Protein AF-B5JRK7-F1 (afdb_monomer_lite)

pLDDT: mean 70.93, std 9.07, range [51.19, 83.75]

Foldseek 3Di:
DVVLVVVVVVVLVVLVVVLVVVLVVLLVVLAPDPVCLPDDLVVQLVVLVVSLVVQLVVQLVSLVVQLVVCQVVCVVVVPPDNCVSVVSSVVSSVVSSVSSVVSSVCSSVCVVVD

Sequence (114 aa):
MKISRTVVLLFELFVLANLLLFGFLSAAWMTHDFIAVKLTTTGWWLMAAERFTFNTLLSAILAFIVWLVNRKVFVWLEFPNKNLPSRTAYITFISLVIASAIGAIYFGYFKPYM

Secondary structure (DSSP, 8-state):
-HHHHHHHHHHHHHHHHHHHHHHHHHHHHHHT-GGGGGS-HHHHHHHHHHHHHHHHHHHHHHHHHHHHHHHHHHHHTT-S-TTHHHHHHHHHHHHHHHHHHHHHHHHHHHGGG-

Structure (mmCIF, N/CA/C/O backbone):
data_AF-B5JRK7-F1
#
_entry.id   AF-B5JRK7-F1
#
loop_
_atom_site.group_PDB
_atom_site.id
_atom_site.type_symbol
_atom_site.label_atom_id
_atom_site.label_alt_id
_atom_site.label_comp_id
_atom_site.label_asym_id
_atom_site.label_entity_id
_atom_site.label_seq_id
_atom_site.pdbx_PDB_ins_code
_atom_site.Cartn_x
_atom_site.Cartn_y
_atom_site.Cartn_z
_atom_site.occupancy
_atom_site.B_iso_or_equiv
_atom_site.auth_seq_id
_atom_site.auth_comp_id
_atom_site.auth_asym_id
_atom_site.auth_atom_id
_atom_site.pdbx_PDB_model_num
ATOM 1 N N . MET A 1 1 ? -8.171 -4.749 30.915 1.00 51.19 1 MET A N 1
ATOM 2 C CA . MET A 1 1 ? -7.236 -3.869 30.165 1.00 51.19 1 MET A CA 1
ATOM 3 C C . MET A 1 1 ? -6.140 -4.605 29.380 1.00 51.19 1 MET A C 1
ATOM 5 O O . MET A 1 1 ? -5.842 -4.160 28.281 1.00 51.19 1 MET A O 1
ATOM 9 N N . LYS A 1 2 ? -5.521 -5.696 29.876 1.00 55.16 2 LYS A N 1
ATOM 10 C CA . LYS A 1 2 ? -4.446 -6.402 29.132 1.00 55.16 2 LYS A CA 1
ATOM 11 C C . LYS A 1 2 ? -4.940 -7.152 27.880 1.00 55.16 2 LYS A C 1
ATOM 13 O O . LYS A 1 2 ? -4.324 -7.030 26.832 1.00 55.16 2 LYS A O 1
ATOM 18 N N . ILE A 1 3 ? -6.086 -7.830 27.970 1.00 57.09 3 ILE A N 1
ATOM 19 C CA . ILE A 1 3 ? -6.654 -8.646 26.877 1.00 57.09 3 ILE A CA 1
ATOM 20 C C . ILE A 1 3 ? -6.996 -7.795 25.643 1.00 57.09 3 ILE A C 1
ATOM 22 O O . ILE A 1 3 ? -6.630 -8.152 24.530 1.00 57.09 3 ILE A O 1
ATOM 26 N N . SER A 1 4 ? -7.598 -6.617 25.832 1.00 60.00 4 SER A N 1
ATOM 27 C CA . SER A 1 4 ? -7.944 -5.701 24.735 1.00 60.00 4 SER A CA 1
ATOM 28 C C . SER A 1 4 ? -6.711 -5.206 23.968 1.00 60.00 4 SER A C 1
ATOM 30 O O . SER A 1 4 ? -6.766 -5.058 22.754 1.00 60.00 4 SER A O 1
ATOM 32 N N . ARG A 1 5 ? -5.574 -5.002 24.652 1.00 61.31 5 ARG A N 1
ATOM 33 C CA . ARG A 1 5 ? -4.304 -4.640 23.998 1.00 61.31 5 ARG A CA 1
ATOM 34 C C . ARG A 1 5 ? -3.741 -5.789 23.165 1.00 61.31 5 ARG A C 1
ATOM 36 O O . ARG A 1 5 ? -3.255 -5.543 22.070 1.00 61.31 5 ARG A O 1
ATOM 43 N N . THR A 1 6 ? -3.837 -7.025 23.654 1.00 67.88 6 THR A N 1
ATOM 44 C CA . THR A 1 6 ? -3.400 -8.219 22.916 1.00 67.88 6 THR A CA 1
ATOM 45 C C . THR A 1 6 ? -4.238 -8.447 21.659 1.00 67.88 6 THR A C 1
ATOM 47 O O . THR A 1 6 ? -3.683 -8.750 20.609 1.00 67.88 6 THR A O 1
ATOM 50 N N . VAL A 1 7 ? -5.557 -8.243 21.737 1.00 62.12 7 VAL A N 1
ATOM 51 C CA . VAL A 1 7 ? -6.456 -8.362 20.576 1.00 62.12 7 VAL A CA 1
ATOM 52 C C . VAL A 1 7 ? -6.150 -7.295 19.523 1.00 62.12 7 VAL A C 1
ATOM 54 O O . VAL A 1 7 ? -6.102 -7.615 18.340 1.00 62.12 7 VAL A O 1
ATOM 57 N N . VAL A 1 8 ? -5.874 -6.052 19.934 1.00 65.94 8 VAL A N 1
ATOM 58 C CA . VAL A 1 8 ? -5.459 -4.983 19.007 1.00 65.94 8 VAL A CA 1
ATOM 59 C C . VAL A 1 8 ? -4.128 -5.314 18.336 1.00 65.94 8 VAL A C 1
ATOM 61 O O . VAL A 1 8 ? -4.025 -5.189 17.123 1.00 65.94 8 VAL A O 1
ATOM 64 N N . LEU A 1 9 ? -3.145 -5.809 19.091 1.00 68.56 9 LEU A N 1
ATOM 65 C CA . LEU A 1 9 ? -1.854 -6.240 18.543 1.00 68.56 9 LEU A CA 1
ATOM 66 C C . LEU A 1 9 ? -2.005 -7.369 17.520 1.00 68.56 9 LEU A C 1
ATOM 68 O O . LEU A 1 9 ? -1.377 -7.323 16.469 1.00 68.56 9 LEU A O 1
ATOM 72 N N . LEU A 1 10 ? -2.850 -8.364 17.805 1.00 65.75 10 LEU A N 1
ATOM 73 C CA . LEU A 1 10 ? -3.147 -9.458 16.876 1.00 65.75 10 LEU A CA 1
ATOM 74 C C . LEU A 1 10 ? -3.852 -8.958 15.615 1.00 65.75 10 LEU A C 1
ATOM 76 O O . LEU A 1 10 ? -3.550 -9.429 14.522 1.00 65.75 10 LEU A O 1
ATOM 80 N N . PHE A 1 11 ? -4.760 -7.993 15.755 1.00 66.25 11 PHE A N 1
ATOM 81 C CA . PHE A 1 11 ? -5.449 -7.389 14.622 1.00 66.25 11 PHE A CA 1
ATOM 82 C C . PHE A 1 11 ? -4.494 -6.555 13.758 1.00 66.25 11 PHE A C 1
ATOM 84 O O . PHE A 1 11 ? -4.489 -6.703 12.540 1.00 66.25 11 PHE A O 1
ATOM 91 N N . GLU A 1 12 ? -3.629 -5.741 14.368 1.00 64.12 12 GLU A N 1
ATOM 92 C CA . GLU A 1 12 ? -2.578 -5.000 13.661 1.00 64.12 12 GLU A CA 1
ATOM 93 C C . GLU A 1 12 ? -1.596 -5.946 12.959 1.00 64.12 12 GLU A C 1
ATOM 95 O O . GLU A 1 12 ? -1.283 -5.721 11.794 1.00 64.12 12 GLU A O 1
ATOM 100 N N . LEU A 1 13 ? -1.173 -7.038 13.608 1.00 67.31 13 LEU A N 1
ATOM 101 C CA . LEU A 1 13 ? -0.325 -8.077 13.008 1.00 67.31 13 LEU A CA 1
ATOM 102 C C . LEU A 1 13 ? -1.006 -8.778 11.834 1.00 67.31 13 LEU A C 1
ATOM 104 O O . LEU A 1 13 ? -0.368 -9.012 10.812 1.00 67.31 13 LEU A O 1
ATOM 108 N N . PHE A 1 14 ? -2.294 -9.095 11.955 1.00 62.19 14 PHE A N 1
ATOM 109 C CA . PHE A 1 14 ? -3.065 -9.706 10.878 1.00 62.19 14 PHE A CA 1
ATOM 110 C C . PHE A 1 14 ? -3.199 -8.760 9.679 1.00 62.19 14 PHE A C 1
ATOM 112 O O . PHE A 1 14 ? -2.998 -9.174 8.537 1.00 62.19 14 PHE A O 1
ATOM 119 N N . VAL A 1 15 ? -3.478 -7.477 9.928 1.00 66.38 15 VAL A N 1
ATOM 120 C CA . VAL A 1 15 ? -3.508 -6.442 8.887 1.00 66.38 15 VAL A CA 1
ATOM 121 C C . VAL A 1 15 ? -2.125 -6.299 8.247 1.00 66.38 15 VAL A C 1
ATOM 123 O O . VAL A 1 15 ? -2.020 -6.329 7.026 1.00 66.38 15 VAL A O 1
ATOM 126 N N . LEU A 1 16 ? -1.053 -6.245 9.040 1.00 66.56 16 LEU A N 1
ATOM 127 C CA . LEU A 1 16 ? 0.323 -6.153 8.548 1.00 66.56 16 LEU A CA 1
ATOM 128 C C . LEU A 1 16 ? 0.720 -7.370 7.696 1.00 66.56 16 LEU A C 1
ATOM 130 O O . LEU A 1 16 ? 1.329 -7.207 6.643 1.00 66.56 16 LEU A O 1
ATOM 134 N N . ALA A 1 17 ? 0.332 -8.580 8.107 1.00 60.62 17 ALA A N 1
ATOM 135 C CA . ALA A 1 17 ? 0.586 -9.814 7.367 1.00 60.62 17 ALA A CA 1
ATOM 136 C C . ALA A 1 17 ? -0.154 -9.843 6.022 1.00 60.62 17 ALA A C 1
ATOM 138 O O . ALA A 1 17 ? 0.431 -10.218 5.008 1.00 60.62 17 ALA A O 1
ATOM 139 N N . ASN A 1 18 ? -1.409 -9.384 5.981 1.00 57.94 18 ASN A N 1
ATOM 140 C CA . ASN A 1 18 ? -2.159 -9.260 4.729 1.00 57.94 18 ASN A CA 1
ATOM 141 C C . ASN A 1 18 ? -1.571 -8.181 3.811 1.00 57.94 18 ASN A C 1
ATOM 143 O O . ASN A 1 18 ? -1.545 -8.363 2.598 1.00 57.94 18 ASN A O 1
ATOM 147 N N . LEU A 1 19 ? -1.060 -7.083 4.371 1.00 61.38 19 LEU A N 1
ATOM 148 C CA . LEU A 1 19 ? -0.392 -6.024 3.610 1.00 61.38 19 LEU A CA 1
ATOM 149 C C . LEU A 1 19 ? 0.946 -6.491 3.029 1.00 61.38 19 LEU A C 1
ATOM 151 O O . LEU A 1 19 ? 1.250 -6.178 1.882 1.00 61.38 19 LEU A O 1
ATOM 155 N N . LEU A 1 20 ? 1.719 -7.275 3.786 1.00 63.09 20 LEU A N 1
ATOM 156 C CA . LEU A 1 20 ? 2.935 -7.928 3.296 1.00 63.09 20 LEU A CA 1
ATOM 157 C C . LEU A 1 20 ? 2.619 -8.947 2.198 1.00 63.09 20 LEU A C 1
ATOM 159 O O . LEU A 1 20 ? 3.321 -8.983 1.193 1.00 63.09 20 LEU A O 1
ATOM 163 N N . LEU A 1 21 ? 1.545 -9.727 2.354 1.00 61.47 21 LEU A N 1
ATOM 164 C CA . LEU A 1 21 ? 1.075 -10.661 1.331 1.00 61.47 21 LEU A CA 1
ATOM 165 C C . LEU A 1 21 ? 0.645 -9.920 0.058 1.00 61.47 21 LEU A C 1
ATOM 167 O O . LEU A 1 21 ? 1.016 -10.329 -1.036 1.00 61.47 21 LEU A O 1
ATOM 171 N N . PHE A 1 22 ? -0.082 -8.808 0.186 1.00 63.69 22 PHE A N 1
ATOM 172 C CA . PHE A 1 22 ? -0.455 -7.968 -0.953 1.00 63.69 22 PHE A CA 1
ATOM 173 C C . PHE A 1 22 ? 0.770 -7.350 -1.624 1.00 63.69 22 PHE A C 1
ATOM 175 O O . PHE A 1 22 ? 0.887 -7.420 -2.841 1.00 63.69 22 PHE A O 1
ATOM 182 N N . GLY A 1 23 ? 1.718 -6.818 -0.848 1.00 60.31 23 GLY A N 1
ATOM 183 C CA . GLY A 1 23 ? 2.989 -6.318 -1.369 1.00 60.31 23 GLY A CA 1
ATOM 184 C C . GLY A 1 23 ? 3.778 -7.400 -2.109 1.00 60.31 23 GLY A C 1
ATOM 185 O O . GLY A 1 23 ? 4.284 -7.151 -3.201 1.00 60.31 23 GLY A O 1
ATOM 186 N N . PHE A 1 24 ? 3.823 -8.618 -1.564 1.00 62.72 24 PHE A N 1
ATOM 187 C CA . PHE A 1 24 ? 4.451 -9.775 -2.198 1.00 62.72 24 PHE A CA 1
ATOM 188 C C . PHE A 1 24 ? 3.749 -10.179 -3.498 1.00 62.72 24 PHE A C 1
ATOM 190 O O . PHE A 1 24 ? 4.415 -10.355 -4.511 1.00 62.72 24 PHE A O 1
ATOM 197 N N . LEU A 1 25 ? 2.418 -10.278 -3.508 1.00 60.97 25 LEU A N 1
ATOM 198 C CA . LEU A 1 25 ? 1.641 -10.625 -4.703 1.00 60.97 25 LEU A CA 1
ATOM 199 C C . LEU A 1 25 ? 1.772 -9.554 -5.792 1.00 60.97 25 LEU A C 1
ATOM 201 O O . LEU A 1 25 ? 1.953 -9.882 -6.962 1.00 60.97 25 LEU A O 1
ATOM 205 N N . SER A 1 26 ? 1.766 -8.281 -5.404 1.00 57.06 26 SER A N 1
ATOM 206 C CA . SER A 1 26 ? 2.013 -7.150 -6.296 1.00 57.06 26 SER A CA 1
ATOM 207 C C . SER A 1 26 ? 3.432 -7.159 -6.878 1.00 57.06 26 SER A C 1
ATOM 209 O O . SER A 1 26 ? 3.605 -6.882 -8.064 1.00 57.06 26 SER A O 1
ATOM 211 N N . ALA A 1 27 ? 4.449 -7.504 -6.080 1.00 57.50 27 ALA A N 1
ATOM 212 C CA . ALA A 1 27 ? 5.832 -7.634 -6.541 1.00 57.50 27 ALA A CA 1
ATOM 213 C C . ALA A 1 27 ? 6.043 -8.879 -7.426 1.00 57.50 27 ALA A C 1
ATOM 215 O O . ALA A 1 27 ? 6.732 -8.806 -8.440 1.00 57.50 27 ALA A O 1
ATOM 216 N N . ALA A 1 28 ? 5.405 -10.005 -7.102 1.00 60.22 28 ALA A N 1
ATOM 217 C CA . ALA A 1 28 ? 5.442 -11.224 -7.910 1.00 60.22 28 ALA A CA 1
ATOM 218 C C . ALA A 1 28 ? 4.741 -11.034 -9.267 1.00 60.22 28 ALA A C 1
ATOM 220 O O . ALA A 1 28 ? 5.213 -11.513 -10.299 1.00 60.22 28 ALA A O 1
ATOM 221 N N . TRP A 1 29 ? 3.643 -10.273 -9.296 1.00 59.97 29 TRP A N 1
ATOM 222 C CA . TRP A 1 29 ? 2.990 -9.873 -10.544 1.00 59.97 29 TRP A CA 1
ATOM 223 C C . TRP A 1 29 ? 3.877 -8.944 -11.387 1.00 59.97 29 TRP A C 1
ATOM 225 O O . TRP A 1 29 ? 3.828 -8.969 -12.617 1.00 59.97 29 TRP A O 1
ATOM 235 N N . MET A 1 30 ? 4.757 -8.166 -10.744 1.00 57.38 30 MET A N 1
ATOM 236 C CA . MET A 1 30 ? 5.775 -7.396 -11.449 1.00 57.38 30 MET A CA 1
ATOM 237 C C . MET A 1 30 ? 6.825 -8.302 -12.110 1.00 57.38 30 MET A C 1
ATOM 239 O O . MET A 1 30 ? 7.126 -8.096 -13.280 1.00 57.38 30 MET A O 1
ATOM 243 N N . THR A 1 31 ? 7.361 -9.319 -11.433 1.00 55.47 31 THR A N 1
ATOM 244 C CA . THR A 1 31 ? 8.510 -10.099 -11.935 1.00 55.47 31 THR A CA 1
ATOM 245 C C . THR A 1 31 ? 8.189 -11.065 -13.079 1.00 55.47 31 THR A C 1
ATOM 247 O O . THR A 1 31 ? 9.013 -11.217 -13.978 1.00 55.47 31 THR A O 1
ATOM 250 N N . HIS A 1 32 ? 7.001 -11.675 -13.116 1.00 56.81 32 HIS A N 1
ATOM 251 C CA . HIS A 1 32 ? 6.701 -12.788 -14.037 1.00 56.81 32 HIS A CA 1
ATOM 252 C C . HIS A 1 32 ? 6.145 -12.403 -15.419 1.00 56.81 32 HIS A C 1
ATOM 254 O O . HIS A 1 32 ? 5.627 -13.259 -16.136 1.00 56.81 32 HIS A O 1
ATOM 260 N N . ASP A 1 33 ? 6.248 -11.138 -15.829 1.00 55.66 33 ASP A N 1
ATOM 261 C CA . ASP A 1 33 ? 5.640 -10.713 -17.090 1.00 55.66 33 ASP A CA 1
ATOM 262 C C . ASP A 1 33 ? 6.541 -10.953 -18.316 1.00 55.66 33 ASP A C 1
ATOM 264 O O . ASP A 1 33 ? 7.545 -10.251 -18.518 1.00 55.66 33 ASP A O 1
ATOM 268 N N . PHE A 1 34 ? 6.148 -11.938 -19.134 1.00 55.94 34 PHE A N 1
ATOM 269 C CA . PHE A 1 34 ? 6.770 -12.328 -20.406 1.00 55.94 34 PHE A CA 1
ATOM 270 C C . PHE A 1 34 ? 6.665 -11.243 -21.491 1.00 55.94 34 PHE A C 1
ATOM 272 O O . PHE A 1 34 ? 7.449 -11.248 -22.441 1.00 55.94 34 PHE A O 1
ATOM 279 N N . ILE A 1 35 ? 5.730 -10.293 -21.365 1.00 55.91 35 ILE A N 1
ATOM 280 C CA . ILE A 1 35 ? 5.530 -9.214 -22.349 1.00 55.91 35 ILE A CA 1
ATOM 281 C C . ILE A 1 35 ? 6.727 -8.258 -22.365 1.00 55.91 35 ILE A C 1
ATOM 283 O O . ILE A 1 35 ? 7.139 -7.759 -23.413 1.00 55.91 35 ILE A O 1
ATOM 287 N N . ALA A 1 36 ? 7.340 -8.049 -21.204 1.00 53.94 36 ALA A N 1
ATOM 288 C CA . ALA A 1 36 ? 8.452 -7.129 -21.057 1.00 53.94 36 ALA A CA 1
ATOM 289 C C . ALA A 1 36 ? 9.737 -7.608 -21.746 1.00 53.94 36 ALA A C 1
ATOM 291 O O . ALA A 1 36 ? 10.510 -6.769 -22.175 1.00 53.94 36 ALA A O 1
ATOM 292 N N . VAL A 1 37 ? 9.935 -8.907 -21.983 1.00 59.84 37 VAL A N 1
ATOM 293 C CA . VAL A 1 37 ? 11.120 -9.418 -22.709 1.00 59.84 37 VAL A CA 1
ATOM 294 C C . VAL A 1 37 ? 11.234 -8.831 -24.128 1.00 59.84 37 VAL A C 1
ATOM 296 O O . VAL A 1 37 ? 12.323 -8.742 -24.684 1.00 59.84 37 VAL A O 1
ATOM 299 N N . LYS A 1 38 ? 10.117 -8.385 -24.721 1.00 62.78 38 LYS A N 1
ATOM 300 C CA . LYS A 1 38 ? 10.068 -7.834 -26.088 1.00 62.78 38 LYS A CA 1
ATOM 301 C C . LYS A 1 38 ? 10.124 -6.306 -26.164 1.00 62.78 38 LYS A C 1
ATOM 303 O O . LYS A 1 38 ? 10.069 -5.756 -27.261 1.00 62.78 38 LYS A O 1
ATOM 308 N N . LEU A 1 39 ? 10.164 -5.617 -25.026 1.00 65.81 39 LEU A N 1
ATOM 309 C CA . LEU A 1 39 ? 10.098 -4.155 -24.977 1.00 65.81 39 LEU A CA 1
ATOM 310 C C . LEU A 1 39 ? 11.495 -3.521 -24.985 1.00 65.81 39 LEU A C 1
ATOM 312 O O . LEU A 1 39 ? 12.486 -4.155 -24.641 1.00 65.81 39 LEU A O 1
ATOM 316 N N . THR A 1 40 ? 11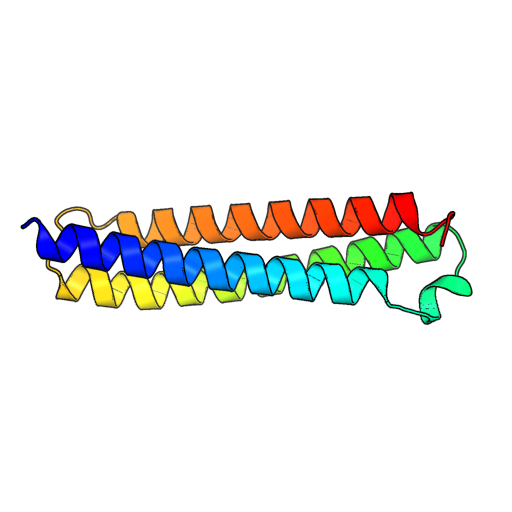.581 -2.264 -25.412 1.00 73.50 40 THR A N 1
ATOM 317 C CA . THR A 1 40 ? 12.800 -1.458 -25.272 1.00 73.50 40 THR A CA 1
ATOM 318 C C . THR A 1 40 ? 13.008 -1.080 -23.803 1.00 73.50 40 THR A C 1
ATOM 320 O O . THR A 1 40 ? 12.064 -1.096 -23.011 1.00 73.50 40 THR A O 1
ATOM 323 N N . THR A 1 41 ? 14.222 -0.671 -23.426 1.00 71.56 41 THR A N 1
ATOM 324 C CA . THR A 1 41 ? 14.549 -0.214 -22.060 1.00 71.56 41 THR A CA 1
ATOM 325 C C . THR A 1 41 ? 13.577 0.847 -21.542 1.00 71.56 41 THR A C 1
ATOM 327 O O . THR A 1 41 ? 13.121 0.764 -20.404 1.00 71.56 41 THR A O 1
ATOM 330 N N . THR A 1 42 ? 13.183 1.807 -22.380 1.00 76.06 42 THR A N 1
ATOM 331 C CA . THR A 1 42 ? 12.154 2.808 -22.053 1.00 76.06 42 THR A CA 1
ATOM 332 C C . THR A 1 42 ? 10.775 2.193 -21.800 1.00 76.06 42 THR A C 1
ATOM 334 O O . THR A 1 42 ? 10.070 2.642 -20.900 1.00 76.06 42 THR A O 1
ATOM 337 N N . GLY A 1 43 ? 10.396 1.145 -22.534 1.00 71.31 43 GLY A N 1
ATOM 338 C CA . GLY A 1 43 ? 9.132 0.430 -22.336 1.00 71.31 43 GLY A CA 1
ATOM 339 C C . GLY A 1 43 ? 9.061 -0.325 -21.004 1.00 71.31 43 GLY A C 1
ATOM 340 O O . GLY A 1 43 ? 7.997 -0.396 -20.392 1.00 71.31 43 GLY A O 1
ATOM 341 N N . TRP A 1 44 ? 10.190 -0.839 -20.506 1.00 72.88 44 TRP A N 1
ATOM 342 C CA . TRP A 1 44 ? 10.250 -1.505 -19.197 1.00 72.88 44 TRP A CA 1
ATOM 343 C C . TRP A 1 44 ? 10.039 -0.520 -18.053 1.00 72.88 44 TRP A C 1
ATOM 345 O O . TRP A 1 44 ? 9.249 -0.792 -17.151 1.00 72.88 44 TRP A O 1
ATOM 355 N N . TRP A 1 45 ? 10.689 0.644 -18.117 1.00 74.69 45 TRP A N 1
ATOM 356 C CA . TRP A 1 45 ? 10.502 1.708 -17.130 1.00 74.69 45 TRP A CA 1
ATOM 357 C C . TRP A 1 45 ? 9.082 2.278 -17.150 1.00 74.69 45 TRP A C 1
ATOM 359 O O . TRP A 1 45 ? 8.525 2.544 -16.086 1.00 74.69 45 TRP A O 1
ATOM 369 N N . LEU A 1 46 ? 8.467 2.398 -18.331 1.00 80.00 46 LEU A N 1
ATOM 370 C CA . LEU A 1 46 ? 7.076 2.835 -18.450 1.00 80.00 46 LEU A CA 1
ATOM 371 C C . LEU A 1 46 ? 6.113 1.842 -17.779 1.00 80.00 46 LEU A C 1
ATOM 373 O O . LEU A 1 46 ? 5.295 2.246 -16.959 1.00 80.00 46 LEU A O 1
ATOM 377 N N . MET A 1 47 ? 6.261 0.540 -18.036 1.00 75.88 47 MET A N 1
ATOM 378 C CA . MET A 1 47 ? 5.450 -0.480 -17.357 1.00 75.88 47 MET A CA 1
ATOM 379 C C . MET A 1 47 ? 5.706 -0.533 -15.849 1.00 75.88 47 MET A C 1
ATOM 381 O O . MET A 1 47 ? 4.777 -0.775 -15.079 1.00 75.88 47 MET A O 1
ATOM 385 N N . ALA A 1 48 ? 6.947 -0.314 -15.403 1.00 75.00 48 ALA A N 1
ATOM 386 C CA . ALA A 1 48 ? 7.257 -0.209 -13.980 1.00 75.00 48 ALA A CA 1
ATOM 387 C C . ALA A 1 48 ? 6.474 0.948 -13.337 1.00 75.00 48 ALA A C 1
ATOM 389 O O . ALA A 1 48 ? 5.889 0.778 -12.266 1.00 75.00 48 ALA A O 1
ATOM 390 N N . ALA A 1 49 ? 6.422 2.096 -14.022 1.00 77.81 49 ALA A N 1
ATOM 391 C CA . ALA A 1 49 ? 5.677 3.270 -13.590 1.00 77.81 49 ALA A CA 1
ATOM 392 C C . ALA A 1 49 ? 4.161 3.021 -13.567 1.00 77.81 49 ALA A C 1
ATOM 394 O O . ALA A 1 49 ? 3.531 3.293 -12.550 1.00 77.81 49 ALA A O 1
ATOM 395 N N . GLU A 1 50 ? 3.577 2.433 -14.614 1.00 79.12 50 GLU A N 1
ATOM 396 C CA . GLU A 1 50 ? 2.145 2.090 -14.650 1.00 79.12 50 GLU A CA 1
ATOM 397 C C . GLU A 1 50 ? 1.745 1.174 -13.488 1.00 79.12 50 GLU A C 1
ATOM 399 O O . GLU A 1 50 ? 0.746 1.406 -12.802 1.00 79.12 50 GLU A O 1
ATOM 404 N N . ARG A 1 51 ? 2.562 0.152 -13.216 1.00 75.50 51 ARG A N 1
ATOM 405 C CA . ARG A 1 51 ? 2.325 -0.789 -12.114 1.00 75.50 51 ARG A CA 1
ATOM 406 C C . ARG A 1 51 ? 2.499 -0.130 -10.754 1.00 75.50 51 ARG A C 1
ATOM 408 O O . ARG A 1 51 ? 1.737 -0.432 -9.837 1.00 75.50 51 ARG A O 1
ATOM 415 N N . PHE A 1 52 ? 3.462 0.780 -10.617 1.00 80.62 52 PHE A N 1
ATOM 416 C CA . PHE A 1 52 ? 3.604 1.600 -9.418 1.00 80.62 52 PHE A CA 1
ATOM 417 C C . PHE A 1 52 ? 2.364 2.474 -9.192 1.00 80.62 52 PHE A C 1
ATOM 419 O O . PHE A 1 52 ? 1.828 2.501 -8.084 1.00 80.62 52 PHE A O 1
ATOM 426 N N . THR A 1 53 ? 1.861 3.143 -10.232 1.00 80.75 53 THR A N 1
ATOM 427 C CA . THR A 1 53 ? 0.647 3.963 -10.153 1.00 80.75 53 THR A CA 1
ATOM 428 C C . THR A 1 53 ? -0.569 3.123 -9.768 1.00 80.75 53 THR A C 1
ATOM 430 O O . THR A 1 53 ? -1.305 3.506 -8.858 1.00 80.75 53 THR A O 1
ATOM 433 N N . PHE A 1 54 ? -0.753 1.953 -10.387 1.00 81.75 54 PHE A N 1
ATOM 434 C CA . PHE A 1 54 ? -1.840 1.032 -10.051 1.00 81.75 54 PHE A CA 1
ATOM 435 C C . PHE A 1 54 ? -1.772 0.570 -8.590 1.00 81.75 54 PHE A C 1
ATOM 437 O O . PHE A 1 54 ? -2.753 0.691 -7.855 1.00 81.75 54 PHE A O 1
ATOM 444 N N . ASN A 1 55 ? -0.605 0.109 -8.132 1.00 75.62 55 ASN A N 1
ATOM 445 C CA . ASN A 1 55 ? -0.416 -0.300 -6.740 1.00 75.62 55 ASN A CA 1
ATOM 446 C C . ASN A 1 55 ? -0.607 0.859 -5.764 1.00 75.62 55 ASN A C 1
ATOM 448 O O . ASN A 1 55 ? -1.137 0.652 -4.678 1.00 75.62 55 ASN A O 1
ATOM 452 N N . THR A 1 56 ? -0.197 2.075 -6.119 1.00 81.62 56 THR A N 1
ATOM 453 C CA . THR A 1 56 ? -0.400 3.264 -5.279 1.00 81.62 56 THR A CA 1
ATOM 454 C C . THR A 1 56 ? -1.889 3.556 -5.118 1.00 81.62 56 THR A C 1
ATOM 456 O O . THR A 1 56 ? -2.357 3.812 -4.007 1.00 81.62 56 THR A O 1
ATOM 459 N N . LEU A 1 57 ? -2.659 3.440 -6.203 1.00 83.56 57 LEU A N 1
ATOM 460 C CA . LEU A 1 57 ? -4.110 3.597 -6.175 1.00 83.56 57 LEU A CA 1
ATOM 461 C C . LEU A 1 57 ? -4.775 2.501 -5.328 1.00 83.56 57 LEU A C 1
ATOM 463 O O . LEU A 1 57 ? -5.606 2.790 -4.467 1.00 83.56 57 LEU A O 1
ATOM 467 N N . LEU A 1 58 ? -4.347 1.248 -5.506 1.00 79.00 58 LEU A N 1
ATOM 468 C CA . LEU A 1 58 ? -4.800 0.117 -4.698 1.00 79.00 58 LEU A CA 1
ATOM 469 C C . LEU A 1 58 ? -4.459 0.309 -3.213 1.00 79.00 58 LEU A C 1
ATOM 471 O O . LEU A 1 58 ? -5.283 0.035 -2.343 1.00 79.00 58 LEU A O 1
ATOM 475 N N . SER A 1 59 ? -3.279 0.850 -2.918 1.00 79.75 59 SER A N 1
ATOM 476 C CA . SER A 1 59 ? -2.829 1.155 -1.559 1.00 79.75 59 SER A CA 1
ATOM 477 C C . SER A 1 59 ? -3.713 2.200 -0.892 1.00 79.75 59 SER A C 1
ATOM 479 O O . SER A 1 59 ? -4.035 2.061 0.287 1.00 79.75 59 SER A O 1
ATOM 481 N N . ALA A 1 60 ? -4.148 3.220 -1.637 1.00 83.25 60 ALA A N 1
ATOM 482 C CA . ALA A 1 60 ? -5.093 4.217 -1.142 1.00 83.25 60 ALA A CA 1
ATOM 483 C C . ALA A 1 60 ? -6.448 3.579 -0.789 1.00 83.25 60 ALA A C 1
ATOM 485 O O . ALA A 1 60 ? -7.000 3.856 0.277 1.00 83.25 60 ALA A O 1
ATOM 486 N N . ILE A 1 61 ? -6.952 2.677 -1.640 1.00 83.50 61 ILE A N 1
ATOM 487 C CA . ILE A 1 61 ? -8.205 1.944 -1.397 1.00 83.50 61 ILE A CA 1
ATOM 488 C C . ILE A 1 61 ? -8.082 1.063 -0.147 1.00 83.50 61 ILE A C 1
ATOM 490 O O . ILE A 1 61 ? -8.943 1.109 0.731 1.00 83.50 61 ILE A O 1
ATOM 494 N N . LEU A 1 62 ? -6.996 0.298 -0.026 1.00 79.38 62 LEU A N 1
ATOM 495 C CA . LEU A 1 62 ? -6.754 -0.566 1.131 1.00 79.38 62 LEU A CA 1
ATOM 496 C C . LEU A 1 62 ? -6.605 0.243 2.423 1.00 79.38 62 LEU A C 1
ATOM 498 O O . LEU A 1 62 ? -7.214 -0.103 3.433 1.00 79.38 62 LEU A O 1
ATOM 502 N N . ALA A 1 63 ? -5.866 1.353 2.394 1.00 80.25 63 ALA A N 1
ATOM 503 C CA . ALA A 1 63 ? -5.736 2.250 3.538 1.00 80.25 63 ALA A CA 1
ATOM 504 C C . ALA A 1 63 ? -7.088 2.845 3.964 1.00 80.25 63 ALA A C 1
ATOM 506 O 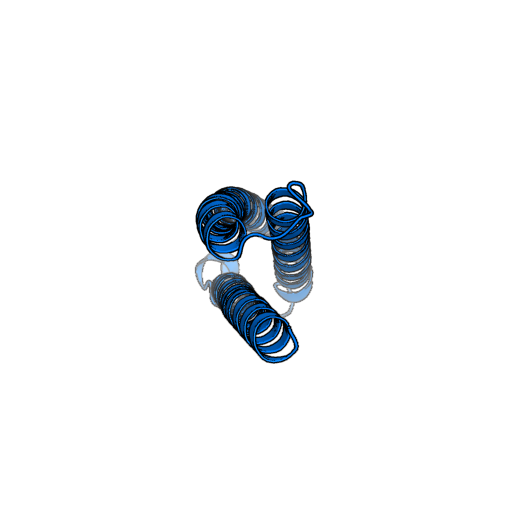O . ALA A 1 63 ? -7.377 2.937 5.158 1.00 80.25 63 ALA A O 1
ATOM 507 N N . PHE A 1 64 ? -7.948 3.193 3.005 1.00 82.44 64 PHE A N 1
ATOM 508 C CA . PHE A 1 64 ? -9.301 3.663 3.289 1.00 82.44 64 PHE A CA 1
ATOM 509 C C . PHE A 1 64 ? -10.173 2.578 3.941 1.00 82.44 64 PHE A C 1
ATOM 511 O O . PHE A 1 64 ? -10.880 2.851 4.912 1.00 82.44 64 PHE A O 1
ATOM 518 N N . ILE A 1 65 ? -10.083 1.330 3.472 1.00 79.62 65 ILE A N 1
ATOM 519 C CA . ILE A 1 65 ? -10.772 0.191 4.097 1.00 79.62 65 ILE A CA 1
ATOM 520 C C . ILE A 1 65 ? -10.264 -0.021 5.529 1.00 79.62 65 ILE A C 1
ATOM 522 O O . ILE A 1 65 ? -11.070 -0.140 6.453 1.00 79.62 65 ILE A O 1
ATOM 526 N N . VAL A 1 66 ? -8.943 -0.002 5.735 1.00 77.75 66 VAL A N 1
ATOM 527 C CA . VAL A 1 66 ? -8.323 -0.106 7.066 1.00 77.75 66 VAL A CA 1
ATOM 528 C C . VAL A 1 66 ? -8.823 1.006 7.983 1.00 77.75 66 VAL A C 1
ATOM 530 O O . VAL A 1 66 ? -9.192 0.731 9.122 1.00 77.75 66 VAL A O 1
ATOM 533 N N . TRP A 1 67 ? -8.933 2.241 7.489 1.00 83.75 67 TRP A N 1
ATOM 534 C CA . TRP A 1 67 ? -9.507 3.347 8.252 1.00 83.75 67 TRP A CA 1
ATOM 535 C C . TRP A 1 67 ? -10.954 3.077 8.684 1.00 83.75 67 TRP A C 1
ATOM 537 O O . TRP A 1 67 ? -11.284 3.258 9.858 1.00 83.75 67 TRP A O 1
ATOM 547 N N . LEU A 1 68 ? -11.816 2.622 7.765 1.00 80.69 68 LEU A N 1
ATOM 548 C CA . LEU A 1 68 ? -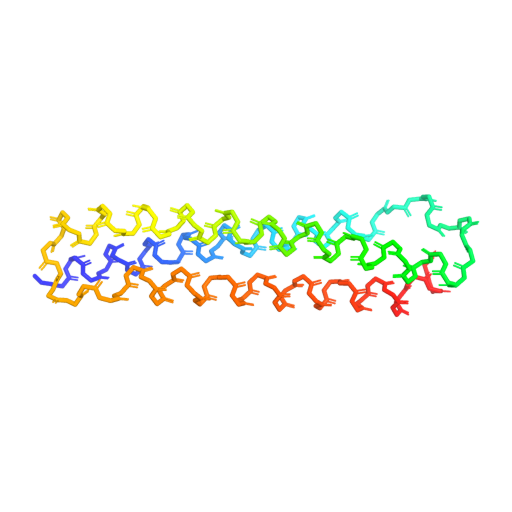13.223 2.323 8.057 1.00 80.69 68 LEU A CA 1
ATOM 549 C C . LEU A 1 68 ? -13.372 1.213 9.102 1.00 80.69 68 LEU A C 1
ATOM 551 O O . LEU A 1 68 ? -14.171 1.345 10.034 1.00 80.69 68 LEU A O 1
ATOM 555 N N . VAL A 1 69 ? -12.601 0.134 8.954 1.00 78.25 69 VAL A N 1
ATOM 556 C CA . VAL A 1 69 ? -12.612 -1.006 9.877 1.00 78.25 69 VAL A CA 1
ATOM 557 C C . VAL A 1 69 ? -12.090 -0.575 11.244 1.00 78.25 69 VAL A C 1
ATOM 559 O O . VAL A 1 69 ? -12.796 -0.727 12.242 1.00 78.25 69 VAL A O 1
ATOM 562 N N . ASN A 1 70 ? -10.916 0.057 11.289 1.00 75.44 70 ASN A N 1
ATOM 563 C CA . ASN A 1 70 ? -10.308 0.518 12.534 1.00 75.44 70 ASN A CA 1
ATOM 564 C C . ASN A 1 70 ? -11.205 1.522 13.254 1.00 75.44 70 ASN A C 1
ATOM 566 O O . ASN A 1 70 ? -11.366 1.436 14.467 1.00 75.44 70 ASN A O 1
ATOM 570 N N . ARG A 1 71 ? -11.858 2.440 12.533 1.00 80.56 71 ARG A N 1
ATOM 571 C CA . ARG A 1 71 ? -12.792 3.397 13.138 1.00 80.56 71 ARG A CA 1
ATOM 572 C C . ARG A 1 71 ? -13.929 2.685 13.871 1.00 80.56 71 ARG A C 1
ATOM 574 O O . ARG A 1 71 ? -14.231 3.063 14.998 1.00 80.56 71 ARG A O 1
ATOM 581 N N . LYS A 1 72 ? -14.544 1.663 13.267 1.00 77.69 72 LYS A N 1
ATOM 582 C CA . LYS A 1 72 ? -15.616 0.889 13.917 1.00 77.69 72 LYS A CA 1
ATOM 583 C C . LYS A 1 72 ? -15.100 0.093 15.117 1.00 77.69 72 LYS A C 1
ATOM 585 O O . LYS A 1 72 ? -15.721 0.126 16.175 1.00 77.69 72 LYS A O 1
ATOM 590 N N . VAL A 1 73 ? -13.952 -0.568 14.971 1.00 73.50 73 VAL A N 1
ATOM 591 C CA . VAL A 1 73 ? -13.349 -1.404 16.022 1.00 73.50 73 VAL A CA 1
ATOM 592 C C . VAL A 1 73 ? -12.912 -0.566 17.227 1.00 73.50 73 VAL A C 1
ATOM 594 O O . VAL A 1 73 ? -13.221 -0.918 18.361 1.00 73.50 73 VAL A O 1
ATOM 597 N N . PHE A 1 74 ? -12.253 0.574 17.010 1.00 72.88 74 PHE A N 1
ATOM 598 C CA . PHE A 1 74 ? -11.797 1.444 18.098 1.00 72.88 74 PHE A CA 1
ATOM 599 C C . PHE A 1 74 ? -12.947 2.147 18.829 1.00 72.88 74 PHE A C 1
ATOM 601 O O . PHE A 1 74 ? -12.840 2.357 20.035 1.00 72.88 74 PHE A O 1
ATOM 608 N N . VAL A 1 75 ? -14.043 2.476 18.130 1.00 76.25 75 VAL A N 1
ATOM 609 C CA . VAL A 1 75 ? -15.276 2.976 18.766 1.00 76.25 75 VAL A CA 1
ATOM 610 C C . VAL A 1 75 ? -15.908 1.892 19.637 1.00 76.25 75 VAL A C 1
ATOM 612 O O . VAL A 1 75 ? -16.264 2.173 20.775 1.00 76.25 75 VAL A O 1
ATOM 615 N N . TRP A 1 76 ? -16.000 0.656 19.139 1.00 74.56 76 TRP A N 1
ATOM 616 C CA . TRP A 1 76 ? -16.546 -0.470 19.903 1.00 74.56 76 TRP A CA 1
ATOM 617 C C . TRP A 1 76 ? -15.707 -0.818 21.144 1.00 74.56 76 TRP A C 1
ATOM 619 O O . TRP A 1 76 ? -16.254 -1.187 22.175 1.00 74.56 76 TRP A O 1
ATOM 629 N N . LEU A 1 77 ? -14.384 -0.658 21.064 1.00 73.12 77 LEU A N 1
ATOM 630 C CA . LEU A 1 77 ? -13.450 -0.907 22.168 1.00 73.12 77 LEU A CA 1
ATOM 631 C C . LEU A 1 77 ? -13.261 0.292 23.117 1.00 73.12 77 LEU A C 1
ATOM 633 O O . LEU A 1 77 ? -12.382 0.235 23.977 1.00 73.12 77 LEU A O 1
ATOM 637 N N . GLU A 1 78 ? -14.029 1.373 22.941 1.00 79.62 78 GLU A N 1
ATOM 638 C CA . GLU A 1 78 ? -13.983 2.591 23.766 1.00 79.62 78 GLU A CA 1
ATOM 639 C C . GLU A 1 78 ? -12.568 3.184 23.923 1.00 79.62 78 GLU A C 1
ATOM 641 O O . GLU A 1 78 ? -12.185 3.703 24.976 1.00 79.62 78 GLU A O 1
ATOM 646 N N . PHE A 1 79 ? -11.745 3.118 22.868 1.00 71.25 79 PHE A N 1
ATOM 647 C CA . PHE A 1 79 ? -10.390 3.661 22.941 1.00 71.25 79 PHE A CA 1
ATOM 648 C C . PHE A 1 79 ? -10.419 5.192 23.107 1.00 71.25 79 PHE A C 1
ATOM 650 O O . PHE A 1 79 ? -11.059 5.892 22.318 1.00 71.25 79 PHE A O 1
ATOM 657 N N . PRO A 1 80 ? -9.651 5.755 24.060 1.00 72.06 80 PRO A N 1
ATOM 658 C CA . PRO A 1 80 ? -9.674 7.192 24.341 1.00 72.06 80 PRO A CA 1
ATOM 659 C C . PRO A 1 80 ? -9.059 8.034 23.213 1.00 72.06 80 PRO A C 1
ATOM 661 O O . PRO A 1 80 ? -9.362 9.218 23.072 1.00 72.06 80 PRO A O 1
ATOM 664 N N 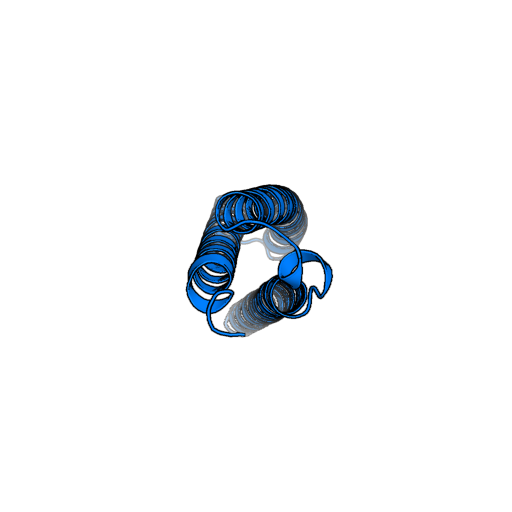. ASN A 1 81 ? -8.192 7.441 22.387 1.00 77.00 81 ASN A N 1
ATOM 665 C CA . ASN A 1 81 ? -7.512 8.151 21.312 1.00 77.00 81 ASN A CA 1
ATOM 666 C C . ASN A 1 81 ? -8.253 8.002 19.974 1.00 77.00 81 ASN A C 1
ATOM 668 O O . ASN A 1 81 ? -8.090 7.014 19.258 1.00 77.00 81 ASN A O 1
ATOM 672 N N . LYS A 1 82 ? -9.000 9.047 19.606 1.00 76.12 82 LYS A N 1
ATOM 673 C CA . LYS A 1 82 ? -9.791 9.118 18.365 1.00 76.12 82 LYS A CA 1
ATOM 674 C C . LYS A 1 82 ? -8.952 9.200 17.082 1.00 76.12 82 LYS A C 1
ATOM 676 O O . LYS A 1 82 ? -9.490 8.985 16.001 1.00 76.12 82 LYS A O 1
ATOM 681 N N . ASN A 1 83 ? -7.648 9.476 17.182 1.00 79.25 83 ASN A N 1
ATOM 682 C CA . ASN A 1 83 ? -6.761 9.651 16.025 1.00 79.25 83 ASN A CA 1
ATOM 683 C C . ASN A 1 83 ? -6.038 8.357 15.601 1.00 79.25 83 ASN A C 1
ATOM 685 O O . ASN A 1 83 ? -5.402 8.334 14.546 1.00 79.25 83 ASN A O 1
ATOM 689 N N . LEU A 1 84 ? -6.125 7.278 16.390 1.00 76.81 84 LEU A N 1
ATOM 690 C CA . LEU A 1 84 ? -5.510 5.979 16.074 1.00 76.81 84 LEU A CA 1
ATOM 691 C C . LEU A 1 84 ? -5.966 5.364 14.735 1.00 76.81 84 LEU A C 1
ATOM 693 O O . LEU A 1 84 ? -5.091 4.924 13.987 1.00 76.81 84 LEU A O 1
ATOM 697 N N . PRO A 1 85 ? -7.265 5.372 14.361 1.00 76.75 85 PRO A N 1
ATOM 698 C CA . PRO A 1 85 ? -7.703 4.843 13.068 1.00 76.75 85 PRO A CA 1
ATOM 699 C C . PRO A 1 85 ? -7.054 5.562 11.878 1.00 76.75 85 PRO A C 1
ATOM 701 O O . PRO A 1 85 ? -6.633 4.933 10.914 1.00 76.75 85 PRO A O 1
ATOM 704 N N . SER A 1 86 ? -6.948 6.891 11.948 1.00 81.50 86 SER A N 1
ATOM 705 C CA . SER A 1 86 ? -6.346 7.694 10.878 1.00 81.50 86 SER A CA 1
ATOM 706 C C . SER A 1 86 ? -4.835 7.490 10.795 1.00 81.50 86 SER A C 1
ATOM 708 O O . SER A 1 86 ? -4.296 7.367 9.701 1.00 81.50 86 SER A O 1
ATOM 710 N N . ARG A 1 87 ? -4.142 7.397 11.940 1.00 79.62 87 ARG A N 1
ATOM 711 C CA . ARG A 1 87 ? -2.697 7.118 11.969 1.00 79.62 87 ARG A CA 1
ATOM 712 C C . ARG A 1 87 ? -2.369 5.732 11.427 1.00 79.62 87 ARG A C 1
ATOM 714 O O . ARG A 1 87 ? -1.456 5.611 10.624 1.00 79.62 87 ARG A O 1
ATOM 721 N N . THR A 1 88 ? -3.118 4.713 11.838 1.00 78.19 88 THR A N 1
ATOM 722 C CA . THR A 1 88 ? -2.928 3.337 11.351 1.00 78.19 88 THR A CA 1
ATOM 723 C C . THR A 1 88 ? -3.158 3.250 9.846 1.00 78.19 88 THR A C 1
ATOM 725 O O . THR A 1 88 ? -2.289 2.754 9.141 1.00 78.19 88 THR A O 1
ATOM 728 N N . ALA A 1 89 ? -4.241 3.837 9.331 1.00 79.44 89 ALA A N 1
ATOM 729 C CA . ALA A 1 89 ? -4.493 3.904 7.892 1.00 79.44 89 ALA A CA 1
ATOM 730 C C . ALA A 1 89 ? -3.386 4.640 7.118 1.00 79.44 89 ALA A C 1
ATOM 732 O O . ALA A 1 89 ? -2.965 4.184 6.058 1.00 79.44 89 ALA A O 1
ATOM 733 N N . TYR A 1 90 ? -2.880 5.752 7.657 1.00 82.31 90 TYR A N 1
ATOM 734 C CA . TYR A 1 90 ? -1.792 6.509 7.039 1.00 82.31 90 TYR A CA 1
ATOM 735 C C . TYR A 1 90 ? -0.473 5.727 7.011 1.00 82.31 90 TYR A C 1
ATOM 737 O O . TYR A 1 90 ? 0.198 5.685 5.982 1.00 82.31 90 TYR A O 1
ATOM 745 N N . ILE A 1 91 ? -0.120 5.066 8.118 1.00 79.38 91 ILE A N 1
ATOM 746 C CA . ILE A 1 91 ? 1.064 4.201 8.189 1.00 79.38 91 ILE A CA 1
ATOM 747 C C . ILE A 1 91 ? 0.926 3.060 7.180 1.00 79.38 91 ILE A C 1
ATOM 749 O O . ILE A 1 91 ? 1.840 2.836 6.395 1.00 79.38 91 ILE A O 1
ATOM 753 N N . THR A 1 92 ? -0.237 2.407 7.130 1.00 76.06 92 THR A N 1
ATOM 754 C CA . THR A 1 92 ? -0.545 1.373 6.138 1.00 76.06 92 THR A CA 1
ATOM 755 C C . THR A 1 92 ? -0.363 1.875 4.707 1.00 76.06 92 THR A C 1
ATOM 757 O O . THR A 1 92 ? 0.293 1.206 3.912 1.00 76.06 92 THR A O 1
ATOM 760 N N . PHE A 1 93 ? -0.901 3.053 4.381 1.00 82.75 93 PHE A N 1
ATOM 761 C CA . PHE A 1 93 ? -0.755 3.650 3.056 1.00 82.75 93 PHE A CA 1
ATOM 762 C C . PHE A 1 93 ? 0.717 3.842 2.686 1.00 82.75 93 PHE A C 1
ATOM 764 O O . PHE A 1 93 ? 1.158 3.358 1.646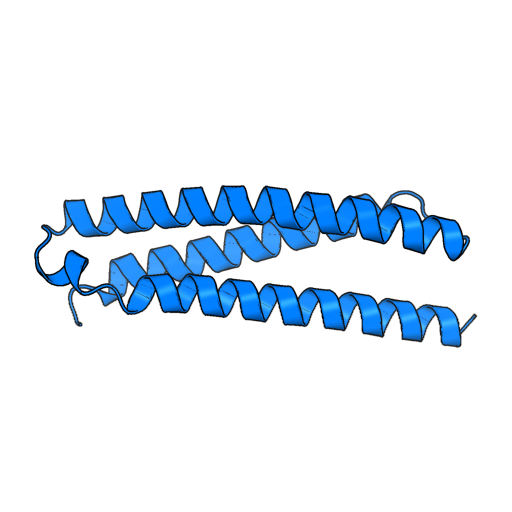 1.00 82.75 93 PHE A O 1
ATOM 771 N N . ILE A 1 94 ? 1.491 4.496 3.558 1.00 82.81 94 ILE A N 1
ATOM 772 C CA . ILE A 1 94 ? 2.916 4.745 3.319 1.00 82.81 94 ILE A CA 1
ATOM 773 C C . ILE A 1 94 ? 3.677 3.432 3.150 1.00 82.81 94 ILE A C 1
ATOM 775 O O . ILE A 1 94 ? 4.463 3.305 2.215 1.00 82.81 94 ILE A O 1
ATOM 779 N N . SER A 1 95 ? 3.449 2.451 4.025 1.00 79.00 95 SER A N 1
ATOM 780 C CA . SER A 1 95 ? 4.136 1.160 3.956 1.00 79.00 95 SER A CA 1
ATOM 781 C C . SER A 1 95 ? 3.888 0.451 2.627 1.00 79.00 95 SER A C 1
ATOM 783 O O . SER A 1 95 ? 4.829 -0.075 2.035 1.00 79.00 95 SER A O 1
ATOM 785 N N . LEU A 1 96 ? 2.651 0.476 2.126 1.00 77.06 96 LEU A N 1
ATOM 786 C CA . LEU A 1 96 ? 2.319 -0.118 0.834 1.00 77.06 96 LEU A CA 1
ATOM 787 C C . LEU A 1 96 ? 2.932 0.647 -0.346 1.00 77.06 96 LEU A C 1
ATOM 789 O O . LEU A 1 96 ? 3.450 0.022 -1.270 1.00 77.06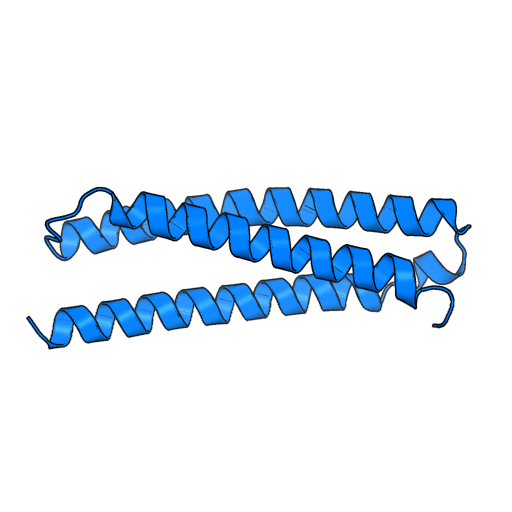 96 LEU A O 1
ATOM 793 N N . VAL A 1 97 ? 2.929 1.983 -0.310 1.00 81.94 97 VAL A N 1
ATOM 794 C CA . VAL A 1 97 ? 3.564 2.807 -1.352 1.00 81.94 97 VAL A CA 1
ATOM 795 C C . VAL A 1 97 ? 5.069 2.554 -1.401 1.00 81.94 97 VAL A C 1
ATOM 797 O O . VAL A 1 97 ? 5.621 2.371 -2.485 1.00 81.94 97 VAL A O 1
ATOM 800 N N . ILE A 1 98 ? 5.732 2.473 -0.243 1.00 80.75 98 ILE A N 1
ATOM 801 C CA . ILE A 1 98 ? 7.160 2.140 -0.157 1.00 80.75 98 ILE A CA 1
ATOM 802 C C . ILE A 1 98 ? 7.416 0.735 -0.714 1.00 80.75 98 ILE A C 1
ATOM 804 O O . ILE A 1 98 ? 8.313 0.566 -1.537 1.00 80.75 98 ILE A O 1
ATOM 808 N N . ALA A 1 99 ? 6.615 -0.262 -0.327 1.00 74.50 99 ALA A N 1
ATOM 809 C CA . ALA A 1 99 ? 6.745 -1.622 -0.852 1.00 74.50 99 ALA A CA 1
ATOM 810 C C . ALA A 1 99 ? 6.568 -1.663 -2.380 1.00 74.50 99 ALA A C 1
ATOM 812 O O . ALA A 1 99 ? 7.352 -2.302 -3.082 1.00 74.50 99 ALA A O 1
ATOM 813 N N . SER A 1 100 ? 5.594 -0.918 -2.910 1.00 73.75 100 SER A N 1
ATOM 814 C CA . SER A 1 100 ? 5.389 -0.800 -4.352 1.00 73.75 100 SER A CA 1
ATOM 815 C C . SER A 1 100 ? 6.540 -0.087 -5.058 1.00 73.75 100 SER A C 1
ATOM 817 O O . SER A 1 100 ? 6.874 -0.461 -6.181 1.00 73.75 100 SER A O 1
ATOM 819 N N . ALA A 1 101 ? 7.129 0.943 -4.447 1.00 77.94 101 ALA A N 1
ATOM 820 C CA . ALA A 1 101 ? 8.282 1.643 -5.005 1.00 77.94 101 ALA A CA 1
ATOM 821 C C . ALA A 1 101 ? 9.490 0.704 -5.089 1.00 77.94 101 ALA A C 1
ATOM 823 O O . ALA A 1 101 ? 10.126 0.615 -6.136 1.00 77.94 101 ALA A O 1
ATOM 824 N N . ILE A 1 102 ? 9.757 -0.058 -4.022 1.00 78.25 102 ILE A N 1
ATOM 825 C CA . ILE A 1 102 ? 10.823 -1.067 -3.995 1.00 78.25 102 ILE A CA 1
ATOM 826 C C . ILE A 1 102 ? 10.593 -2.118 -5.088 1.00 78.25 102 ILE A C 1
ATOM 828 O O . ILE A 1 102 ? 11.519 -2.420 -5.836 1.00 78.25 102 ILE A O 1
ATOM 832 N N . GLY A 1 103 ? 9.364 -2.625 -5.237 1.00 70.25 103 GLY A N 1
ATOM 833 C CA . GLY A 1 103 ? 9.014 -3.579 -6.294 1.00 70.25 103 GLY A CA 1
ATOM 834 C C . GLY A 1 103 ? 9.223 -3.023 -7.708 1.00 70.25 103 GLY A C 1
ATOM 835 O O . GLY A 1 103 ? 9.802 -3.700 -8.556 1.00 70.25 103 GLY A O 1
ATOM 836 N N . ALA A 1 104 ? 8.824 -1.772 -7.955 1.00 72.44 104 ALA A N 1
ATOM 837 C CA . ALA A 1 104 ? 9.003 -1.114 -9.250 1.00 72.44 104 ALA A CA 1
ATOM 838 C C . ALA A 1 104 ? 10.483 -0.856 -9.580 1.00 72.44 104 ALA A C 1
ATOM 840 O O . ALA A 1 104 ? 10.912 -1.100 -10.708 1.00 72.44 104 ALA A O 1
ATOM 841 N N . ILE A 1 105 ? 11.272 -0.409 -8.595 1.00 76.94 105 ILE A N 1
ATOM 842 C CA . ILE A 1 105 ? 12.723 -0.215 -8.734 1.00 76.94 105 ILE A CA 1
ATOM 843 C C . ILE A 1 105 ? 13.401 -1.553 -9.022 1.00 76.94 105 ILE A C 1
ATOM 845 O O . ILE A 1 105 ? 14.207 -1.640 -9.946 1.00 76.94 105 ILE A O 1
ATOM 849 N N . TYR A 1 106 ? 13.049 -2.599 -8.271 1.00 74.81 106 TYR A N 1
ATOM 850 C CA . TYR A 1 106 ? 13.586 -3.940 -8.476 1.00 74.81 106 TYR A CA 1
ATOM 851 C C . TYR A 1 106 ? 13.261 -4.455 -9.883 1.00 74.81 106 TYR A C 1
ATOM 853 O O . TYR A 1 106 ? 14.149 -4.911 -10.596 1.00 74.81 106 TYR A O 1
ATOM 861 N N . PHE A 1 107 ? 12.017 -4.301 -10.338 1.00 69.62 107 PHE A N 1
ATOM 862 C CA . PHE A 1 107 ? 11.638 -4.648 -11.704 1.00 69.62 107 PHE A CA 1
ATOM 863 C C . PHE A 1 107 ? 12.469 -3.883 -12.741 1.00 69.62 107 PHE A C 1
ATOM 865 O O . PHE A 1 107 ? 13.047 -4.510 -13.621 1.00 69.62 107 PHE A O 1
ATOM 872 N N . GLY A 1 108 ? 12.581 -2.556 -12.625 1.00 68.56 108 GLY A N 1
ATOM 873 C CA . GLY A 1 108 ? 13.335 -1.735 -13.578 1.00 68.56 108 GLY A CA 1
ATOM 874 C C . GLY A 1 108 ? 14.827 -2.080 -13.638 1.00 68.56 108 GLY A C 1
ATOM 875 O O . GLY A 1 108 ? 15.402 -2.127 -14.725 1.00 68.56 108 GLY A O 1
ATOM 876 N N . TYR A 1 109 ? 15.446 -2.371 -12.489 1.00 71.38 109 TYR A N 1
ATOM 877 C CA . TYR A 1 109 ? 16.871 -2.701 -12.405 1.00 71.38 109 TYR A CA 1
ATOM 878 C C . TYR A 1 109 ? 17.207 -4.131 -12.815 1.00 71.38 109 TYR A C 1
ATOM 880 O O . TYR A 1 109 ? 18.261 -4.344 -13.408 1.00 71.38 109 TYR A O 1
ATOM 888 N N . PHE A 1 110 ? 16.360 -5.108 -12.483 1.00 66.75 110 PHE A N 1
ATOM 889 C CA . PHE A 1 110 ? 16.677 -6.522 -12.688 1.00 66.75 110 PHE A CA 1
ATOM 890 C C . PHE A 1 110 ? 16.112 -7.103 -13.991 1.00 66.75 110 PHE A C 1
ATOM 892 O O . PHE A 1 110 ? 16.600 -8.142 -14.428 1.00 66.75 110 PHE A O 1
ATOM 899 N N . LYS A 1 111 ? 15.183 -6.418 -14.680 1.00 62.31 111 LYS A N 1
ATOM 900 C CA . LYS A 1 111 ? 14.699 -6.832 -16.014 1.00 62.31 111 LYS A CA 1
ATOM 901 C C . LYS A 1 111 ? 15.797 -7.054 -17.070 1.00 62.31 111 LYS A C 1
ATOM 903 O O . LYS A 1 111 ? 15.681 -8.030 -17.793 1.00 62.31 111 LYS A O 1
ATOM 908 N N . PRO A 1 112 ? 16.849 -6.216 -17.194 1.00 55.25 112 PRO A N 1
ATOM 909 C CA . PRO A 1 112 ? 17.887 -6.406 -18.215 1.00 55.25 112 PRO A CA 1
ATOM 910 C C . PRO A 1 112 ? 18.681 -7.712 -18.064 1.00 55.25 112 PRO A C 1
ATOM 912 O O . PRO A 1 112 ? 19.422 -8.078 -18.971 1.00 55.25 112 PRO A O 1
ATOM 915 N N . TYR A 1 113 ? 18.569 -8.371 -16.907 1.00 55.81 113 TYR A N 1
ATOM 916 C CA . TYR A 1 113 ? 19.349 -9.545 -16.526 1.00 55.81 113 TYR A CA 1
ATOM 917 C C . TYR A 1 113 ? 18.498 -10.824 -16.405 1.00 55.81 113 TYR A C 1
ATOM 919 O O . TYR A 1 113 ? 19.034 -11.858 -16.007 1.00 55.81 113 TYR A O 1
ATOM 927 N N . MET A 1 114 ? 17.194 -10.749 -16.710 1.00 55.09 114 MET A N 1
ATOM 928 C CA . MET A 1 114 ? 16.228 -11.860 -16.701 1.00 55.09 114 MET A CA 1
ATOM 929 C C . MET A 1 114 ? 15.687 -12.108 -18.106 1.00 55.09 114 MET A C 1
ATOM 931 O O . MET A 1 114 ? 15.601 -13.294 -18.488 1.00 55.09 114 MET A O 1
#

Radius of gyration: 17.68 Å; chains: 1; bounding box: 36×22×56 Å